Protein AF-A0A1E3SUV1-F1 (afdb_monomer)

pLDDT: mean 89.82, std 10.08, range [42.84, 97.75]

Sequence (126 aa):
MEVVFSSFLDAGKYVIMQLGDSIRTCSNVRLKSLFLNWEARGLSPGIKVQAASEKDIGLFIDVRDDKEYAEKHLKRYSLVDSPGSYGIALDYEQPRMEILALSFDELTAALLDGMPETITSKVHPR

Structure (mmCIF, N/CA/C/O backbone):
data_AF-A0A1E3SUV1-F1
#
_entry.id   AF-A0A1E3SUV1-F1
#
loop_
_atom_site.group_PDB
_atom_site.id
_atom_site.type_symbol
_atom_site.label_atom_id
_atom_site.label_alt_id
_atom_site.label_comp_id
_atom_site.label_asym_id
_atom_site.label_entity_id
_atom_site.label_seq_id
_atom_site.pdbx_PDB_ins_code
_atom_site.Cartn_x
_atom_site.Cartn_y
_atom_site.Cartn_z
_atom_site.occupancy
_atom_site.B_iso_or_equiv
_atom_site.auth_seq_id
_atom_site.auth_comp_id
_atom_site.auth_asym_id
_atom_site.auth_atom_id
_atom_site.pdbx_PDB_model_num
ATOM 1 N N . MET A 1 1 ? 0.638 13.628 7.031 1.00 58.44 1 MET A N 1
ATOM 2 C CA . MET A 1 1 ? 0.810 12.172 6.848 1.00 58.44 1 MET A CA 1
ATOM 3 C C . MET A 1 1 ? -0.477 11.637 6.234 1.00 58.44 1 MET A C 1
ATOM 5 O O . MET A 1 1 ? -1.530 12.065 6.681 1.00 58.44 1 MET A O 1
ATOM 9 N N . GLU A 1 2 ? -0.411 10.842 5.166 1.00 78.75 2 GLU A N 1
ATOM 10 C CA . GLU A 1 2 ? -1.603 10.400 4.397 1.00 78.75 2 GLU A CA 1
ATOM 11 C C . GLU A 1 2 ? -1.994 8.948 4.690 1.00 78.75 2 GLU A C 1
ATOM 13 O O . GLU A 1 2 ? -3.123 8.538 4.432 1.00 78.75 2 GLU A O 1
ATOM 18 N N . VAL A 1 3 ? -1.063 8.206 5.296 1.00 89.75 3 VAL A N 1
ATOM 19 C CA . VAL A 1 3 ? -1.220 6.816 5.708 1.00 89.75 3 VAL A CA 1
ATOM 20 C C . VAL A 1 3 ? -0.504 6.580 7.034 1.00 89.75 3 VAL A C 1
ATOM 22 O O . VAL A 1 3 ? 0.599 7.089 7.245 1.00 89.75 3 VAL A O 1
ATOM 25 N N . VAL A 1 4 ? -1.103 5.762 7.895 1.00 91.19 4 VAL A N 1
ATOM 26 C CA . VAL A 1 4 ? -0.486 5.216 9.108 1.00 91.19 4 VAL A CA 1
ATOM 27 C C . VAL A 1 4 ? -0.523 3.691 9.048 1.00 91.19 4 VAL A C 1
ATOM 29 O O . VAL A 1 4 ? -1.554 3.113 8.721 1.00 91.19 4 VAL A O 1
ATOM 32 N N . PHE A 1 5 ? 0.584 3.028 9.383 1.00 93.56 5 PHE A N 1
ATOM 33 C CA . PHE A 1 5 ? 0.678 1.566 9.388 1.00 93.56 5 PHE A CA 1
ATOM 34 C C . PHE A 1 5 ? 0.840 1.015 10.798 1.00 93.56 5 PHE A C 1
ATOM 36 O O . PHE A 1 5 ? 1.468 1.636 11.653 1.00 93.56 5 PHE A O 1
ATOM 43 N N . SER A 1 6 ? 0.322 -0.191 11.018 1.00 92.88 6 SER A N 1
ATOM 44 C CA . SER A 1 6 ? 0.496 -0.916 12.277 1.00 92.88 6 SER A CA 1
ATOM 45 C C . SER A 1 6 ? 1.883 -1.527 12.452 1.00 92.88 6 SER A C 1
ATOM 47 O O . SER A 1 6 ? 2.264 -1.866 13.572 1.00 92.88 6 SER A O 1
ATOM 49 N N . SER A 1 7 ? 2.633 -1.679 11.357 1.00 93.56 7 SER A N 1
ATOM 50 C CA . SER A 1 7 ? 3.952 -2.299 11.348 1.00 93.56 7 SER A CA 1
ATOM 51 C C . SER A 1 7 ? 4.978 -1.444 10.599 1.00 93.56 7 SER A C 1
ATOM 53 O O . SER A 1 7 ? 4.687 -0.822 9.573 1.00 93.56 7 SER A O 1
ATOM 55 N N . PHE A 1 8 ? 6.219 -1.454 11.095 1.00 93.88 8 PHE A N 1
ATOM 56 C CA . PHE A 1 8 ? 7.353 -0.824 10.412 1.00 93.88 8 PHE A CA 1
ATOM 57 C C . PHE A 1 8 ? 7.668 -1.482 9.065 1.00 93.88 8 PHE A C 1
ATOM 59 O O . PHE A 1 8 ? 8.129 -0.806 8.151 1.00 93.88 8 PHE A O 1
ATOM 66 N N . LEU A 1 9 ? 7.404 -2.785 8.932 1.00 94.94 9 LEU A N 1
ATOM 67 C CA . LEU A 1 9 ? 7.568 -3.526 7.681 1.00 94.94 9 LEU A CA 1
ATOM 68 C C . LEU A 1 9 ? 6.671 -2.955 6.578 1.00 94.94 9 LEU A C 1
ATOM 70 O O . LEU A 1 9 ? 7.150 -2.660 5.485 1.00 94.94 9 LEU A O 1
ATOM 74 N N . ASP A 1 10 ? 5.391 -2.741 6.878 1.00 96.06 10 ASP A N 1
ATOM 75 C CA . ASP A 1 10 ? 4.429 -2.200 5.916 1.00 96.06 10 ASP A CA 1
ATOM 76 C C . ASP A 1 10 ? 4.721 -0.729 5.592 1.00 96.06 10 ASP A C 1
ATOM 78 O O . ASP A 1 10 ? 4.719 -0.343 4.423 1.00 96.06 10 ASP A O 1
ATOM 82 N N . ALA A 1 11 ? 5.102 0.070 6.595 1.00 95.56 11 ALA A N 1
ATOM 83 C CA . ALA A 1 11 ? 5.579 1.434 6.365 1.00 95.56 11 ALA A CA 1
ATOM 84 C C . ALA A 1 11 ? 6.828 1.471 5.462 1.00 95.56 11 ALA A C 1
ATOM 86 O O . ALA A 1 11 ? 6.925 2.308 4.564 1.00 95.56 11 ALA A O 1
ATOM 87 N N . GLY A 1 12 ? 7.768 0.541 5.655 1.00 96.69 12 GLY A N 1
ATOM 88 C CA . GLY A 1 12 ? 8.960 0.406 4.820 1.00 96.69 12 GLY A CA 1
ATOM 89 C C . GLY A 1 12 ? 8.619 0.062 3.370 1.00 96.69 12 GLY A C 1
ATOM 90 O O . GLY A 1 12 ? 9.098 0.731 2.453 1.00 96.69 12 GLY A O 1
ATOM 91 N N . LYS A 1 13 ? 7.734 -0.921 3.151 1.00 97.38 13 LYS A N 1
ATOM 92 C CA . LYS A 1 13 ? 7.210 -1.249 1.813 1.00 97.38 13 LYS A CA 1
ATOM 93 C C . LYS A 1 13 ? 6.579 -0.030 1.148 1.00 97.38 13 LYS A C 1
ATOM 95 O O . LYS A 1 13 ? 6.832 0.222 -0.026 1.00 97.38 13 LYS A O 1
ATOM 100 N N . TYR A 1 14 ? 5.808 0.756 1.893 1.00 96.94 14 TYR A N 1
ATOM 101 C CA . TYR A 1 14 ? 5.164 1.954 1.365 1.00 96.94 14 TYR A CA 1
ATOM 102 C C . TYR A 1 14 ? 6.176 3.006 0.884 1.00 96.94 14 TYR A C 1
ATOM 104 O O . TYR A 1 14 ? 6.038 3.531 -0.221 1.00 96.94 14 TYR A O 1
ATOM 112 N N . VAL A 1 15 ? 7.231 3.273 1.662 1.00 96.12 15 VAL A N 1
ATOM 113 C CA . VAL A 1 15 ? 8.296 4.214 1.267 1.00 96.12 15 VAL A CA 1
ATOM 114 C C . VAL A 1 15 ? 9.039 3.726 0.021 1.00 96.12 15 VAL A C 1
ATOM 116 O O . VAL A 1 15 ? 9.232 4.497 -0.921 1.00 96.12 15 VAL A O 1
ATOM 119 N N . ILE A 1 16 ? 9.420 2.444 -0.019 1.00 96.69 16 ILE A N 1
ATOM 120 C CA . ILE A 1 16 ? 10.091 1.847 -1.185 1.00 96.69 16 ILE A CA 1
ATOM 121 C C . ILE A 1 16 ? 9.198 1.938 -2.422 1.00 96.69 16 ILE A C 1
ATOM 123 O O . ILE A 1 16 ? 9.665 2.327 -3.491 1.00 96.69 16 ILE A O 1
ATOM 127 N N . MET A 1 17 ? 7.911 1.630 -2.269 1.00 97.25 17 MET A N 1
ATOM 128 C CA . MET A 1 17 ? 6.926 1.738 -3.336 1.00 97.25 17 MET A CA 1
ATOM 129 C C . MET A 1 17 ? 6.824 3.170 -3.862 1.00 97.25 17 MET A C 1
ATOM 131 O O . MET A 1 17 ? 6.937 3.353 -5.069 1.00 97.25 17 MET A O 1
ATOM 135 N N . GLN A 1 18 ? 6.692 4.191 -3.007 1.00 95.62 18 GLN A N 1
ATOM 136 C CA . GLN A 1 18 ? 6.604 5.582 -3.472 1.00 95.62 18 GLN A CA 1
ATOM 137 C C . GLN A 1 18 ? 7.840 6.015 -4.274 1.00 95.62 18 GLN A C 1
ATOM 139 O O . GLN A 1 18 ? 7.714 6.623 -5.342 1.00 95.62 18 GLN A O 1
ATOM 144 N N . LEU A 1 19 ? 9.036 5.690 -3.777 1.00 95.06 19 LEU A N 1
ATOM 145 C CA . LEU A 1 19 ? 10.289 6.040 -4.445 1.00 95.06 19 LEU A CA 1
ATOM 146 C C . LEU A 1 19 ? 10.454 5.280 -5.764 1.00 95.06 19 LEU A C 1
ATOM 148 O O . LEU A 1 19 ? 10.725 5.887 -6.800 1.00 95.06 19 LEU A O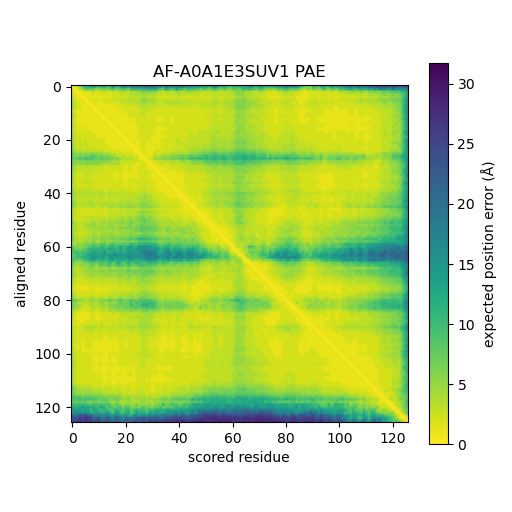 1
ATOM 152 N N . GLY A 1 20 ? 10.253 3.963 -5.744 1.00 94.88 20 GLY A N 1
ATOM 153 C CA . GLY A 1 20 ? 10.371 3.128 -6.933 1.00 94.88 20 GLY A CA 1
ATOM 154 C C . GLY A 1 20 ? 9.360 3.515 -8.013 1.00 94.88 20 GLY A C 1
ATOM 155 O O . GLY A 1 20 ? 9.716 3.616 -9.185 1.00 94.88 20 GLY A O 1
ATOM 156 N N . ASP A 1 21 ? 8.121 3.815 -7.628 1.00 96.00 21 ASP A N 1
ATOM 157 C CA . ASP A 1 21 ? 7.059 4.216 -8.553 1.00 96.00 21 ASP A CA 1
ATOM 158 C C . ASP A 1 21 ? 7.316 5.602 -9.180 1.00 96.00 21 ASP A C 1
ATOM 160 O O . ASP A 1 21 ? 7.059 5.836 -10.365 1.00 96.00 21 ASP A O 1
ATOM 164 N N . SER A 1 22 ? 7.937 6.507 -8.418 1.00 94.00 22 SER A N 1
ATOM 165 C CA . SER A 1 22 ? 8.425 7.790 -8.940 1.00 94.00 22 SER A CA 1
ATOM 166 C C . SER A 1 22 ? 9.526 7.589 -9.988 1.00 94.00 22 SER A C 1
ATOM 168 O O . SER A 1 22 ? 9.520 8.243 -11.028 1.00 94.00 22 SER A O 1
ATOM 170 N N . ILE A 1 23 ? 10.446 6.641 -9.771 1.00 93.31 23 ILE A N 1
ATOM 171 C CA . ILE A 1 23 ? 11.499 6.303 -10.745 1.00 93.31 23 ILE A CA 1
ATOM 172 C C . ILE A 1 23 ? 10.898 5.687 -12.015 1.00 93.31 23 ILE A C 1
ATOM 174 O O . ILE A 1 23 ? 11.316 6.053 -13.114 1.00 93.31 23 ILE A O 1
ATOM 178 N N . ARG A 1 24 ? 9.894 4.805 -11.891 1.00 95.00 24 ARG A N 1
ATOM 179 C CA . ARG A 1 24 ? 9.183 4.215 -13.045 1.00 95.00 24 ARG A CA 1
ATOM 180 C C . ARG A 1 24 ? 8.635 5.285 -13.984 1.00 95.00 24 ARG A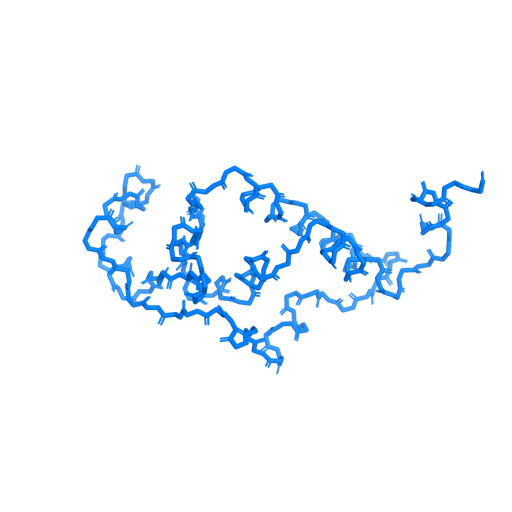 C 1
ATOM 182 O O . ARG A 1 24 ? 8.754 5.162 -15.200 1.00 95.00 24 ARG A O 1
ATOM 189 N N . THR A 1 25 ? 8.069 6.345 -13.421 1.00 95.31 25 THR A N 1
ATOM 190 C CA . THR A 1 25 ? 7.396 7.406 -14.183 1.00 95.31 25 THR A CA 1
ATOM 191 C C . THR A 1 25 ? 8.321 8.534 -14.639 1.00 95.31 25 THR A C 1
ATOM 193 O O . THR A 1 25 ? 7.922 9.356 -15.465 1.00 95.31 25 THR A O 1
ATOM 196 N N . CYS A 1 26 ? 9.571 8.570 -14.167 1.00 91.81 26 CYS A N 1
ATOM 197 C CA . CYS A 1 26 ? 10.551 9.567 -14.586 1.00 91.81 26 CYS A CA 1
ATOM 198 C C . CYS A 1 26 ? 10.778 9.563 -16.105 1.00 91.81 26 CYS A C 1
ATOM 200 O O . CYS A 1 26 ? 10.691 8.536 -16.781 1.00 91.81 26 CYS A O 1
ATOM 202 N N . SER A 1 27 ? 11.145 10.728 -16.644 1.00 85.88 27 SER A N 1
ATOM 203 C CA . SER A 1 27 ? 11.253 10.998 -18.086 1.00 85.88 27 SER A CA 1
ATOM 204 C C . SER A 1 27 ? 12.203 10.076 -18.860 1.00 85.88 27 SER A C 1
ATOM 206 O O . SER A 1 27 ? 12.053 9.962 -20.077 1.00 85.88 27 SER A O 1
ATOM 208 N N . ASN A 1 28 ? 13.145 9.420 -18.181 1.00 86.38 28 ASN A N 1
ATOM 209 C CA . ASN A 1 28 ? 14.102 8.483 -18.776 1.00 86.38 28 ASN A CA 1
ATOM 210 C C . ASN A 1 28 ? 13.592 7.031 -18.826 1.00 86.38 28 ASN A C 1
ATOM 212 O O . ASN A 1 28 ? 14.147 6.230 -19.570 1.00 86.38 28 ASN A O 1
ATOM 216 N N . VAL A 1 29 ? 12.565 6.693 -18.040 1.00 89.25 29 VAL A N 1
ATOM 217 C CA . VAL A 1 29 ? 12.017 5.331 -17.916 1.00 89.25 29 VAL A CA 1
ATOM 218 C C . VAL A 1 29 ? 10.617 5.257 -18.531 1.00 89.25 29 VAL A C 1
ATOM 220 O O . VAL A 1 29 ? 10.356 4.379 -19.346 1.00 89.25 29 VAL A O 1
ATOM 223 N N . ARG A 1 30 ? 9.747 6.230 -18.212 1.00 92.25 30 ARG A N 1
ATOM 224 C CA . ARG A 1 30 ? 8.392 6.408 -18.777 1.00 92.25 30 ARG A CA 1
ATOM 225 C C . ARG A 1 30 ? 7.506 5.160 -18.713 1.00 92.25 30 ARG A C 1
ATOM 227 O O . ARG A 1 30 ? 6.648 4.957 -19.571 1.00 92.25 30 ARG A O 1
ATOM 234 N N . LEU A 1 31 ? 7.696 4.332 -17.694 1.00 95.88 31 LEU A N 1
ATOM 235 C CA . LEU A 1 31 ? 6.818 3.206 -17.424 1.00 95.88 31 LEU A CA 1
ATOM 236 C C . LEU A 1 31 ? 5.555 3.685 -16.717 1.00 95.88 31 LEU A C 1
ATOM 238 O O . LEU A 1 31 ? 5.542 4.692 -16.006 1.00 95.88 31 LEU A O 1
ATOM 242 N N . LYS A 1 32 ? 4.482 2.915 -16.890 1.00 95.19 32 LYS A N 1
ATOM 243 C CA . LYS A 1 32 ? 3.249 3.118 -16.135 1.00 95.19 32 LYS A CA 1
ATOM 244 C C . LYS A 1 32 ? 3.510 2.874 -14.643 1.00 95.19 32 LYS A C 1
ATOM 246 O O . LYS A 1 32 ? 4.213 1.923 -14.277 1.00 95.19 32 LYS A O 1
ATOM 251 N N . SER A 1 33 ? 2.937 3.731 -13.800 1.00 96.38 33 SER A N 1
ATOM 252 C CA . SER A 1 33 ? 3.034 3.585 -12.351 1.00 96.38 33 SER A CA 1
ATOM 253 C C . SER A 1 33 ? 2.305 2.335 -11.861 1.00 96.38 33 SER A C 1
ATOM 255 O O . SER A 1 33 ? 1.275 1.928 -12.410 1.00 96.38 33 SER A O 1
ATOM 257 N N . LEU A 1 34 ? 2.818 1.748 -10.785 1.00 96.56 34 LEU A N 1
ATOM 258 C CA . LEU A 1 34 ? 2.128 0.731 -10.010 1.00 96.56 34 LEU A CA 1
ATOM 259 C C . LEU A 1 34 ? 0.815 1.266 -9.449 1.00 96.56 34 LEU A C 1
A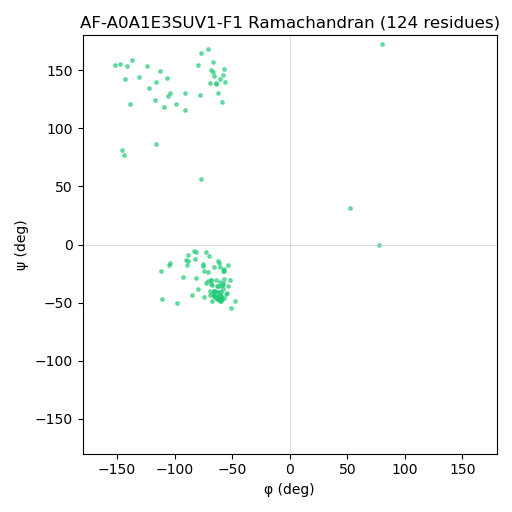TOM 261 O O . LEU A 1 34 ? -0.161 0.527 -9.483 1.00 96.56 34 LEU A O 1
ATOM 265 N N . PHE A 1 35 ? 0.743 2.548 -9.059 1.00 96.19 35 PHE A N 1
ATOM 266 C CA . PHE A 1 35 ? -0.524 3.175 -8.667 1.00 96.19 35 PHE A CA 1
ATOM 267 C C . PHE A 1 35 ? -1.617 2.959 -9.723 1.00 96.19 35 PHE A C 1
ATOM 269 O O . PHE A 1 35 ? -2.657 2.387 -9.418 1.00 96.19 35 PHE A O 1
ATOM 276 N N . LEU A 1 36 ? -1.362 3.333 -10.983 1.00 96.00 36 LEU A N 1
ATOM 277 C CA . LEU A 1 36 ? -2.354 3.213 -12.060 1.00 96.00 36 LEU A CA 1
ATOM 278 C C . LEU A 1 36 ? -2.617 1.757 -12.472 1.00 96.00 36 LEU A C 1
ATOM 280 O O . LEU A 1 36 ? -3.649 1.448 -13.069 1.00 96.00 36 LEU A O 1
ATOM 284 N N . ASN A 1 37 ? -1.668 0.852 -12.233 1.00 95.69 37 ASN A N 1
ATOM 285 C CA . ASN A 1 37 ? -1.878 -0.576 -12.467 1.00 95.69 37 ASN A CA 1
ATOM 286 C C . ASN A 1 37 ? -2.772 -1.192 -11.389 1.00 95.69 37 ASN A C 1
ATOM 288 O O . ASN A 1 37 ? -3.699 -1.933 -11.712 1.00 95.69 37 ASN A O 1
ATOM 292 N N . TRP A 1 38 ? -2.520 -0.873 -10.123 1.00 97.00 38 TRP A N 1
ATOM 293 C CA . TRP A 1 38 ? -3.308 -1.362 -8.999 1.00 97.00 38 TRP A CA 1
ATOM 294 C C . TRP A 1 38 ? -4.682 -0.705 -8.926 1.00 97.00 38 TRP A C 1
ATOM 296 O O . TRP A 1 38 ? -5.642 -1.388 -8.603 1.00 97.00 38 TRP A O 1
ATOM 306 N N . GLU A 1 39 ? -4.813 0.561 -9.314 1.00 96.44 39 GLU A N 1
ATOM 307 C CA . GLU A 1 39 ? -6.111 1.228 -9.441 1.00 96.44 39 GLU A CA 1
ATOM 308 C C . GLU A 1 39 ? -6.995 0.528 -10.482 1.00 96.44 39 GLU A C 1
ATOM 310 O O . GLU A 1 39 ? -8.142 0.196 -10.197 1.00 96.44 39 GLU A O 1
ATOM 315 N N . ALA A 1 40 ? -6.444 0.225 -11.662 1.00 96.38 40 ALA A N 1
ATOM 316 C CA . ALA A 1 40 ? -7.188 -0.444 -12.729 1.00 96.38 40 ALA A CA 1
ATOM 317 C C . ALA A 1 40 ? -7.570 -1.895 -12.386 1.00 96.38 40 ALA A C 1
ATOM 319 O O . ALA A 1 40 ? -8.620 -2.375 -12.807 1.00 96.38 40 ALA A O 1
ATOM 320 N N . ARG A 1 41 ? -6.710 -2.605 -11.648 1.00 94.94 41 ARG A N 1
ATOM 321 C CA . ARG A 1 41 ? -6.952 -3.993 -11.224 1.00 94.94 41 ARG A CA 1
ATOM 322 C C . ARG A 1 41 ? -7.855 -4.085 -9.990 1.00 94.94 41 ARG A C 1
ATOM 324 O O . ARG A 1 41 ? -8.546 -5.085 -9.822 1.00 94.94 41 ARG A O 1
ATOM 331 N N . GLY A 1 42 ? -7.827 -3.071 -9.131 1.00 95.12 42 GLY A N 1
ATOM 332 C CA . GLY A 1 42 ? -8.320 -3.153 -7.763 1.00 95.12 42 GLY A CA 1
ATOM 333 C C . GLY A 1 42 ? -7.323 -3.825 -6.810 1.00 95.12 42 GLY A C 1
ATOM 334 O O . GLY A 1 42 ? -6.280 -4.351 -7.216 1.00 95.12 42 GLY A O 1
ATOM 335 N N . LEU A 1 43 ? -7.667 -3.785 -5.521 1.00 95.44 43 LEU A N 1
ATOM 336 C CA . LEU A 1 43 ? -6.907 -4.431 -4.452 1.00 95.44 43 LEU A CA 1
ATOM 337 C C . LEU A 1 43 ? -6.974 -5.956 -4.552 1.00 95.44 43 LEU A C 1
ATOM 339 O O . LEU A 1 43 ? -7.984 -6.528 -4.966 1.00 95.44 43 LEU A O 1
ATOM 343 N N . SER A 1 44 ? -5.912 -6.613 -4.097 1.00 95.19 44 SER A N 1
ATOM 344 C CA . SER A 1 44 ? -5.886 -8.061 -3.935 1.00 95.19 44 SER A CA 1
ATOM 345 C C . SER A 1 44 ? -7.025 -8.547 -3.021 1.00 95.19 44 SER A C 1
ATOM 347 O O . SER A 1 44 ? -7.262 -7.940 -1.974 1.00 95.19 44 SER A O 1
ATOM 349 N N . PRO A 1 45 ? -7.688 -9.681 -3.338 1.00 93.00 45 PRO A N 1
ATOM 350 C CA . PRO A 1 45 ? -8.807 -10.213 -2.546 1.00 93.00 45 PRO A CA 1
ATOM 351 C C . PRO A 1 45 ? -8.474 -10.501 -1.075 1.00 93.00 45 PRO A C 1
ATOM 353 O O . PRO A 1 45 ? -9.368 -10.541 -0.234 1.00 93.00 45 PRO A O 1
ATOM 356 N N . GLY A 1 46 ? -7.190 -10.702 -0.760 1.00 93.19 46 GLY A N 1
ATOM 357 C CA . GLY A 1 46 ? -6.702 -10.889 0.606 1.00 93.19 46 GLY A CA 1
ATOM 358 C C . GLY A 1 46 ? -6.702 -9.615 1.457 1.00 93.19 46 GLY A C 1
ATOM 359 O O . GLY A 1 46 ? -6.434 -9.702 2.653 1.00 93.19 46 GLY A O 1
ATOM 360 N N . ILE A 1 47 ? -7.002 -8.446 0.879 1.00 96.62 47 ILE A N 1
ATOM 361 C CA . ILE A 1 47 ? -7.115 -7.180 1.605 1.00 96.62 47 ILE A CA 1
ATOM 362 C C . ILE A 1 47 ? -8.585 -6.886 1.881 1.00 96.62 47 ILE A C 1
ATOM 364 O O . ILE A 1 47 ? -9.406 -6.712 0.982 1.00 96.62 47 ILE A O 1
ATOM 368 N N . LYS A 1 48 ? -8.904 -6.764 3.163 1.00 96.44 48 LYS A N 1
ATOM 369 C CA . LYS A 1 48 ? -10.202 -6.318 3.644 1.00 96.44 48 LYS A CA 1
ATOM 370 C C . LYS A 1 48 ? -10.194 -4.804 3.827 1.00 96.44 48 LYS A C 1
ATOM 372 O O . LYS A 1 48 ? -9.319 -4.268 4.503 1.00 96.44 48 LYS A O 1
ATOM 377 N N . VAL A 1 49 ? -11.209 -4.139 3.280 1.00 96.06 49 VAL A N 1
ATOM 378 C CA . VAL A 1 49 ? -11.446 -2.699 3.453 1.00 96.06 49 VAL A CA 1
ATOM 379 C C . VAL A 1 49 ? -12.593 -2.489 4.436 1.00 96.06 49 VAL A C 1
ATOM 381 O O . VAL A 1 49 ? -13.654 -3.100 4.307 1.00 96.06 49 VAL A O 1
ATOM 384 N N . GLN A 1 50 ? -12.386 -1.637 5.434 1.00 94.88 50 GLN A N 1
ATOM 385 C CA . GLN A 1 50 ? -13.376 -1.306 6.457 1.00 94.88 50 GLN A CA 1
ATOM 386 C C . GLN A 1 50 ? -13.388 0.202 6.724 1.00 94.88 50 GLN A C 1
ATOM 388 O O . GLN A 1 50 ? -12.420 0.908 6.438 1.00 94.88 50 GLN A O 1
ATOM 393 N N . ALA A 1 51 ? -14.486 0.709 7.287 1.00 92.50 51 ALA A N 1
ATOM 394 C CA . ALA A 1 51 ? -14.495 2.059 7.843 1.00 92.50 51 ALA A CA 1
ATOM 395 C C . ALA A 1 51 ? -13.459 2.163 8.976 1.00 92.50 51 ALA A C 1
ATOM 397 O O . ALA A 1 51 ? -13.271 1.203 9.730 1.00 92.50 51 ALA A O 1
ATOM 398 N N . ALA A 1 52 ? -12.785 3.309 9.076 1.00 90.94 52 ALA A N 1
ATOM 399 C CA . ALA A 1 52 ? -11.904 3.591 10.201 1.00 90.94 52 ALA A CA 1
ATOM 400 C C . ALA A 1 52 ? -12.719 3.669 11.506 1.00 90.94 52 ALA A C 1
ATOM 402 O O . ALA A 1 52 ? -13.824 4.211 11.528 1.00 90.94 52 ALA A O 1
ATOM 403 N N . SER A 1 53 ? -12.191 3.102 12.591 1.00 90.19 53 SER A N 1
ATOM 404 C CA . SER A 1 53 ? -12.788 3.238 13.925 1.00 90.19 53 SER A CA 1
ATOM 405 C C . SER A 1 53 ? -12.489 4.613 14.531 1.00 90.19 53 SER A C 1
ATOM 407 O O . SER A 1 53 ? -11.557 5.287 14.102 1.00 90.19 53 SER A O 1
ATOM 409 N N . GLU A 1 54 ? -13.203 5.012 15.589 1.00 88.38 54 GLU A N 1
ATOM 410 C CA . GLU A 1 54 ? -12.896 6.253 16.329 1.00 88.38 54 GLU A CA 1
ATOM 411 C C . GLU A 1 54 ? -11.434 6.316 16.790 1.00 88.38 54 GLU A C 1
ATOM 413 O O . GLU A 1 54 ? -10.812 7.376 16.762 1.00 88.38 54 GLU A O 1
ATOM 418 N N . LYS A 1 55 ? -10.856 5.166 17.162 1.00 86.94 55 LYS A N 1
ATOM 419 C CA . LYS A 1 55 ? -9.443 5.063 17.534 1.00 86.94 55 LYS A CA 1
ATOM 420 C C . LYS A 1 55 ? -8.515 5.324 16.344 1.00 86.94 55 LYS A C 1
ATOM 422 O O . LYS A 1 55 ? -7.508 6.008 16.502 1.00 86.94 55 LYS A O 1
ATOM 427 N N . ASP A 1 56 ? -8.843 4.777 15.175 1.00 86.88 56 ASP A N 1
ATOM 428 C CA . ASP A 1 56 ? -8.072 4.987 13.943 1.0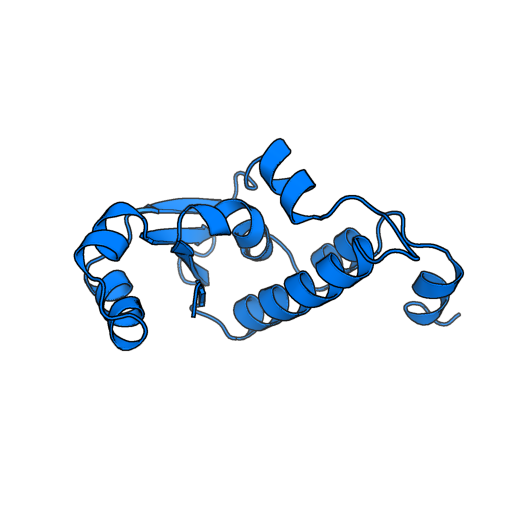0 86.88 56 ASP A CA 1
ATOM 429 C C . ASP A 1 56 ? -8.140 6.458 13.500 1.00 86.88 56 ASP A C 1
ATOM 431 O O . ASP A 1 56 ? -7.135 7.041 13.098 1.00 86.88 56 ASP A O 1
ATOM 435 N N . ILE A 1 57 ? -9.322 7.065 13.629 1.00 85.19 57 ILE A N 1
ATOM 436 C CA . ILE A 1 57 ? -9.574 8.478 13.341 1.00 85.19 57 ILE A CA 1
ATOM 437 C C . ILE A 1 57 ? -8.790 9.372 14.309 1.00 85.19 57 ILE A C 1
ATOM 439 O O . ILE A 1 57 ? -8.121 10.297 13.861 1.00 85.19 57 ILE A O 1
ATOM 443 N N . GLY A 1 58 ? -8.792 9.067 15.612 1.00 83.44 58 GLY A N 1
ATOM 444 C CA . GLY A 1 58 ? -8.003 9.801 16.608 1.00 83.44 58 GLY A CA 1
ATOM 445 C C . GLY A 1 58 ? -6.508 9.821 16.280 1.00 83.44 58 GLY A C 1
ATOM 446 O O . GLY A 1 58 ? -5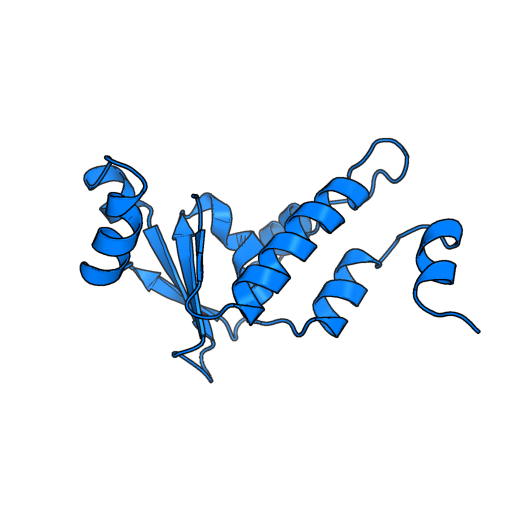.901 10.886 16.257 1.00 83.44 58 GLY A O 1
ATOM 447 N N . LEU A 1 59 ? -5.941 8.667 15.906 1.00 78.12 59 LEU A N 1
ATOM 448 C CA . LEU A 1 59 ? -4.535 8.561 15.498 1.00 78.12 59 LEU A CA 1
ATOM 449 C C . LEU A 1 59 ? -4.202 9.423 14.266 1.00 78.12 59 LEU A C 1
ATOM 451 O O . LEU A 1 59 ? -3.081 9.906 14.128 1.00 78.12 59 LEU A O 1
ATOM 455 N N . PHE A 1 60 ? -5.163 9.598 13.356 1.00 75.44 60 PHE A N 1
ATOM 456 C CA . PHE A 1 60 ? -4.999 10.416 12.158 1.00 75.44 60 PHE A CA 1
ATOM 457 C C . PHE A 1 60 ? -5.159 11.917 12.447 1.00 75.44 60 PHE A C 1
ATOM 459 O O . PHE A 1 60 ? -4.410 12.728 11.897 1.00 75.44 60 PHE A O 1
ATOM 466 N N . ILE A 1 61 ? -6.100 12.293 13.322 1.00 78.12 61 ILE A N 1
ATOM 467 C CA . ILE A 1 61 ? -6.390 13.698 13.650 1.00 78.12 61 ILE A CA 1
ATOM 468 C C . ILE A 1 61 ? -5.275 14.340 14.474 1.00 78.12 61 ILE A C 1
ATOM 470 O O . ILE A 1 61 ? -4.973 15.512 14.263 1.00 78.12 61 ILE A O 1
ATOM 474 N N . ASP A 1 62 ? -4.576 13.563 15.307 1.00 69.69 62 ASP A N 1
ATOM 475 C CA . ASP A 1 62 ? -3.351 14.020 15.983 1.00 69.69 62 ASP A CA 1
ATOM 476 C C . ASP A 1 62 ? -2.300 14.567 14.987 1.00 69.69 62 ASP A C 1
ATOM 478 O O . ASP A 1 62 ? -1.383 15.295 15.369 1.00 69.69 62 ASP A O 1
ATOM 482 N N . VAL A 1 63 ? -2.438 14.240 13.694 1.00 64.44 63 VAL A N 1
ATOM 483 C CA . VAL A 1 63 ? -1.561 14.676 12.601 1.00 64.44 63 VAL A CA 1
ATOM 484 C C . VAL A 1 63 ? -2.244 15.641 11.610 1.00 64.44 63 VAL A C 1
ATOM 486 O O . VAL A 1 63 ? -1.545 16.386 10.917 1.00 64.44 63 VAL A O 1
ATOM 489 N N . ARG A 1 64 ? -3.580 15.649 11.503 1.00 65.88 64 ARG A N 1
ATOM 490 C CA . ARG A 1 64 ? -4.368 16.558 10.645 1.00 65.88 64 ARG A CA 1
ATOM 491 C C . ARG A 1 64 ? -5.615 17.047 11.386 1.00 65.88 64 ARG A C 1
ATOM 493 O O . ARG A 1 64 ? -6.489 16.249 11.693 1.00 65.88 64 AR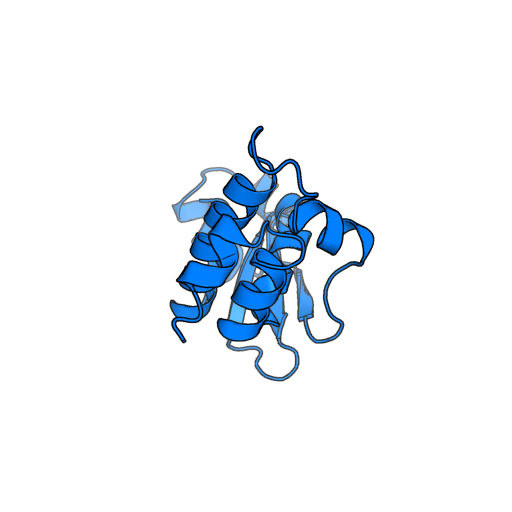G A O 1
ATOM 500 N N . ASP A 1 65 ? -5.754 18.356 11.561 1.00 68.38 65 ASP A N 1
ATOM 501 C CA . ASP A 1 65 ? -6.897 18.975 12.252 1.00 68.38 65 ASP A CA 1
ATOM 502 C C . ASP A 1 65 ? -8.171 19.036 11.373 1.00 68.38 65 ASP A C 1
ATOM 504 O O . ASP A 1 65 ? -8.694 20.106 11.075 1.00 68.38 65 ASP A O 1
ATOM 508 N N . ASP A 1 66 ? -8.636 17.883 10.874 1.00 79.50 66 ASP A N 1
ATOM 509 C CA . ASP A 1 66 ? -9.873 17.765 10.087 1.00 79.50 66 ASP A CA 1
ATOM 510 C C . ASP A 1 66 ? -10.594 16.434 10.357 1.00 79.50 66 ASP A C 1
ATOM 512 O O . ASP A 1 66 ? -10.477 15.437 9.633 1.00 79.50 66 ASP A O 1
ATOM 516 N N . LYS A 1 67 ? -11.339 16.429 11.465 1.00 80.44 67 LYS A N 1
ATOM 517 C CA . LYS A 1 67 ? -12.090 15.268 11.949 1.00 80.44 67 LYS A CA 1
ATOM 518 C C . LYS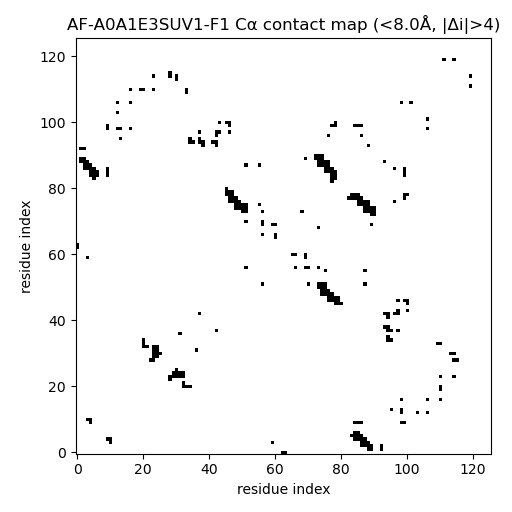 A 1 67 ? -13.228 14.860 11.018 1.00 80.44 67 LYS A C 1
ATOM 520 O O . LYS A 1 67 ? -13.401 13.671 10.763 1.00 80.44 67 LYS A O 1
ATOM 525 N N . GLU A 1 68 ? -13.996 15.825 10.518 1.00 85.00 68 GLU A N 1
ATOM 526 C CA . GLU A 1 68 ? -15.166 15.542 9.681 1.00 85.00 68 GLU A CA 1
ATOM 527 C C . GLU A 1 68 ? -14.746 14.903 8.351 1.00 85.00 68 GLU A C 1
ATOM 529 O O . GLU A 1 68 ? -15.381 13.958 7.872 1.00 85.00 68 GLU A O 1
ATOM 534 N N . TYR A 1 69 ? -13.646 15.381 7.765 1.00 84.69 69 TYR A N 1
ATOM 535 C CA . TYR A 1 69 ? -13.082 14.772 6.570 1.00 84.69 69 TYR A CA 1
ATOM 536 C C . TYR A 1 69 ? -12.549 13.362 6.849 1.00 84.69 69 TYR A C 1
ATOM 538 O O . TYR A 1 69 ? -12.841 12.431 6.092 1.00 84.69 69 TYR A O 1
ATOM 546 N N . ALA A 1 70 ? -11.821 13.172 7.956 1.00 84.25 70 ALA A N 1
ATOM 547 C CA . ALA A 1 70 ? -11.312 11.861 8.350 1.00 84.25 70 ALA A CA 1
ATOM 548 C C . ALA A 1 70 ? -12.445 10.839 8.561 1.00 84.25 70 ALA A C 1
ATOM 550 O O . ALA A 1 70 ? -12.368 9.729 8.046 1.00 84.25 70 ALA A O 1
ATOM 551 N N . GLU A 1 71 ? -13.538 11.207 9.229 1.00 86.81 71 GLU A N 1
ATOM 552 C CA . GLU A 1 71 ? -14.692 10.318 9.441 1.00 86.81 71 GLU A CA 1
ATOM 553 C C . GLU A 1 71 ? -15.303 9.795 8.129 1.00 86.81 71 GLU A C 1
ATOM 555 O O . GLU A 1 71 ? -15.754 8.648 8.059 1.00 86.81 71 GLU A O 1
ATOM 560 N N . LYS A 1 72 ? -15.297 10.611 7.068 1.00 89.19 72 LYS A N 1
ATOM 561 C CA . LYS A 1 72 ? -15.880 10.252 5.765 1.00 89.19 72 LYS A CA 1
ATOM 562 C C . LY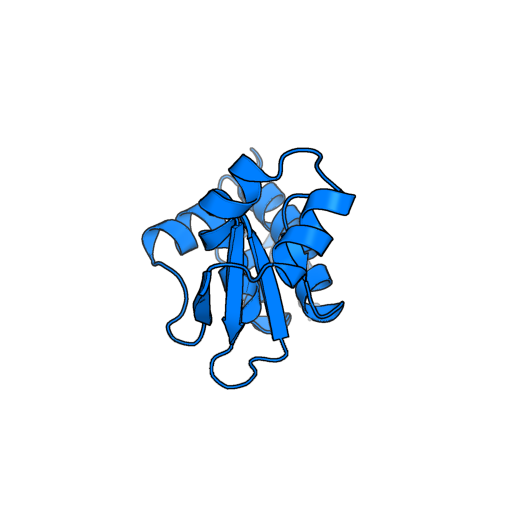S A 1 72 ? -14.915 9.454 4.887 1.00 89.19 72 LYS A C 1
ATOM 564 O O . LYS A 1 72 ? -15.318 8.463 4.267 1.00 89.19 72 LYS A O 1
ATOM 569 N N . HIS A 1 73 ? -13.654 9.877 4.838 1.00 90.81 73 HIS A N 1
ATOM 570 C CA . HIS A 1 73 ? -12.689 9.420 3.834 1.00 90.81 73 HIS A CA 1
ATOM 571 C C . HIS A 1 73 ? -11.655 8.428 4.366 1.00 90.81 73 HIS A C 1
ATOM 573 O O . HIS A 1 73 ? -11.046 7.706 3.578 1.00 90.81 73 HIS A O 1
ATOM 579 N N . LEU A 1 74 ? -11.465 8.339 5.684 1.00 92.44 74 LEU A N 1
ATOM 580 C CA . LEU A 1 74 ? -10.487 7.432 6.268 1.00 92.44 74 LEU A CA 1
ATOM 581 C C . LEU A 1 74 ? -11.017 5.996 6.275 1.00 92.44 74 LEU A C 1
ATOM 583 O O . LEU A 1 74 ? -12.117 5.693 6.754 1.00 92.44 74 LEU A O 1
ATOM 587 N N . LYS A 1 75 ? -10.207 5.086 5.745 1.00 95.38 75 LYS A N 1
ATOM 588 C CA . LYS A 1 75 ? -10.487 3.654 5.698 1.00 95.38 75 LYS A CA 1
ATOM 589 C C . LYS A 1 75 ? -9.359 2.882 6.354 1.00 95.38 75 LYS A C 1
ATOM 591 O O . LYS A 1 75 ? -8.206 3.311 6.388 1.00 95.38 75 LYS A O 1
ATOM 596 N N . ARG A 1 76 ? -9.716 1.708 6.858 1.00 95.31 76 ARG A N 1
ATOM 597 C CA . ARG A 1 76 ? -8.791 0.719 7.390 1.00 95.31 76 ARG A CA 1
ATOM 598 C C . ARG A 1 76 ? -8.669 -0.430 6.398 1.00 95.31 76 ARG A C 1
ATOM 600 O O . ARG A 1 76 ? -9.675 -1.013 5.995 1.00 95.31 76 ARG A O 1
ATOM 607 N N . TYR A 1 77 ? -7.436 -0.762 6.054 1.00 96.69 77 TYR A N 1
ATOM 608 C CA . TYR A 1 77 ? -7.059 -1.824 5.132 1.00 96.69 77 TYR A CA 1
ATOM 609 C C . TYR A 1 77 ? -6.259 -2.858 5.907 1.00 96.69 77 TYR A C 1
ATOM 611 O O . TYR A 1 77 ? -5.269 -2.504 6.540 1.00 96.69 77 TYR A O 1
ATOM 619 N N . SER A 1 78 ? -6.673 -4.118 5.893 1.00 96.12 78 SER A N 1
ATOM 620 C CA . SER A 1 78 ? -5.985 -5.182 6.631 1.00 96.12 78 SER A CA 1
ATOM 621 C C . SER A 1 78 ? -5.952 -6.473 5.837 1.00 96.12 78 SER A C 1
ATOM 623 O O . SER A 1 78 ? -6.869 -6.740 5.062 1.00 96.12 78 SER A O 1
ATOM 625 N N . LEU A 1 79 ? -4.958 -7.320 6.083 1.00 94.62 79 LEU A N 1
ATOM 626 C CA . LEU A 1 79 ? -4.980 -8.676 5.541 1.00 94.62 79 LEU A CA 1
ATOM 627 C C . LEU A 1 79 ? -6.069 -9.512 6.216 1.00 94.62 79 LEU A C 1
ATOM 629 O O . LEU A 1 79 ? -6.250 -9.442 7.432 1.00 94.62 79 LEU A O 1
ATOM 633 N N . VAL A 1 80 ? -6.781 -10.319 5.430 1.00 92.50 80 VAL A N 1
ATOM 634 C CA . VAL A 1 80 ? -7.812 -11.241 5.935 1.00 92.50 80 VAL A CA 1
ATOM 635 C C . VAL A 1 80 ? -7.202 -12.243 6.918 1.00 92.50 80 VAL A C 1
ATOM 637 O O . VAL A 1 80 ? -7.729 -12.416 8.015 1.00 92.50 80 VAL A O 1
ATOM 640 N N . ASP A 1 81 ? -6.054 -12.824 6.563 1.00 91.00 81 ASP A N 1
ATOM 641 C CA . ASP A 1 81 ? -5.379 -13.850 7.368 1.00 91.00 81 ASP A CA 1
ATOM 642 C C . ASP A 1 81 ? -4.531 -13.267 8.509 1.00 91.00 81 ASP A C 1
ATOM 644 O O . ASP A 1 81 ? -4.107 -13.987 9.412 1.00 91.00 81 ASP A O 1
ATOM 648 N N . SER A 1 82 ? -4.290 -11.952 8.498 1.00 89.94 82 SER A N 1
ATOM 649 C CA . SER A 1 82 ? -3.551 -11.254 9.553 1.00 89.94 82 SER A CA 1
ATOM 650 C C . SER A 1 82 ? -4.128 -9.857 9.814 1.00 89.94 82 SER A C 1
ATOM 652 O O . SER A 1 82 ? -3.531 -8.849 9.430 1.00 89.94 82 SER A O 1
ATOM 654 N N . PRO A 1 83 ? -5.271 -9.755 10.524 1.00 85.88 83 PRO A N 1
ATOM 655 C CA . PRO A 1 83 ? -5.925 -8.468 10.795 1.00 85.88 83 PRO A CA 1
ATOM 656 C C . PRO A 1 83 ? -5.083 -7.487 11.634 1.00 85.88 83 PRO A C 1
ATOM 658 O O . PRO A 1 83 ? -5.410 -6.300 11.733 1.00 85.88 83 PRO A O 1
ATOM 661 N N . GLY A 1 84 ? -4.011 -7.982 12.267 1.00 86.81 84 GLY A N 1
ATOM 662 C CA . GLY A 1 84 ? -3.031 -7.182 13.005 1.00 86.81 84 GLY A CA 1
ATOM 663 C C . GLY A 1 84 ? -2.067 -6.392 12.110 1.00 86.81 84 GLY A C 1
ATOM 664 O O . GLY A 1 84 ? -1.545 -5.366 12.553 1.00 86.81 84 GLY A O 1
ATOM 665 N N . SER A 1 85 ? -1.871 -6.806 10.853 1.00 89.88 85 SER A N 1
ATOM 666 C CA . SER A 1 85 ? -1.183 -6.010 9.828 1.00 89.88 85 SER A CA 1
ATOM 667 C C . SER A 1 85 ? -2.214 -5.166 9.084 1.00 89.88 85 SER A C 1
ATOM 669 O O . SER A 1 85 ? -3.146 -5.691 8.465 1.00 89.88 85 SER A O 1
ATOM 671 N N . TYR A 1 86 ? -2.094 -3.845 9.215 1.00 94.25 86 TYR A N 1
ATOM 672 C CA . TYR A 1 86 ? -3.046 -2.914 8.632 1.00 94.25 86 TYR A CA 1
ATOM 673 C C . TYR A 1 86 ? -2.434 -1.555 8.297 1.00 94.25 86 TYR A C 1
ATOM 675 O O . TYR A 1 86 ? -1.473 -1.102 8.924 1.00 94.25 86 TYR A O 1
ATOM 683 N N . GLY A 1 87 ? -3.061 -0.890 7.329 1.00 94.81 87 GLY A N 1
ATOM 684 C CA . GLY A 1 87 ? -2.887 0.519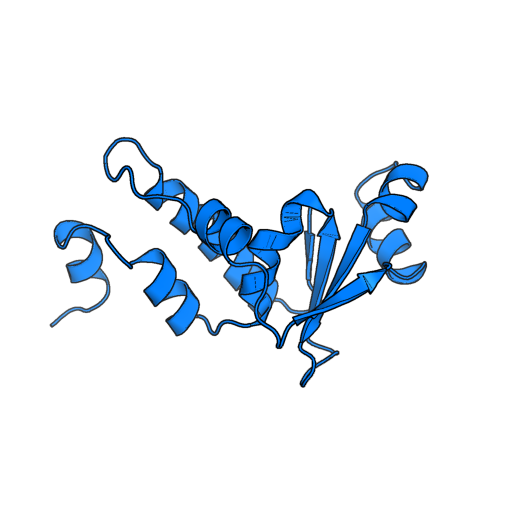 7.006 1.00 94.81 87 GLY A CA 1
ATOM 685 C C . GLY A 1 87 ? -4.188 1.284 7.242 1.00 94.81 87 GLY A C 1
ATOM 686 O O . GLY A 1 87 ? -5.276 0.787 6.954 1.00 94.81 87 GLY A O 1
ATOM 687 N N . ILE A 1 88 ? -4.083 2.490 7.782 1.00 94.25 88 ILE A N 1
ATOM 688 C CA . ILE A 1 88 ? -5.166 3.465 7.882 1.00 94.25 88 ILE A CA 1
ATOM 689 C C . ILE A 1 88 ? -4.820 4.573 6.901 1.00 94.25 88 ILE A C 1
ATOM 691 O O . ILE A 1 88 ? -3.767 5.196 7.027 1.00 94.25 88 ILE A O 1
ATOM 695 N N . ALA A 1 89 ? -5.674 4.786 5.913 1.00 93.94 89 ALA A N 1
ATOM 696 C CA . ALA A 1 89 ? -5.372 5.661 4.793 1.00 93.94 89 ALA A CA 1
ATOM 697 C C . ALA A 1 89 ? -6.632 6.357 4.288 1.00 93.94 89 ALA A C 1
ATOM 699 O O . ALA A 1 89 ? -7.746 5.854 4.464 1.00 93.94 89 ALA A O 1
ATOM 700 N N . LEU A 1 90 ? -6.445 7.509 3.650 1.00 91.94 90 LEU A N 1
ATOM 701 C CA . LEU A 1 90 ? -7.516 8.161 2.901 1.00 91.94 90 LEU A CA 1
ATOM 702 C C . LEU A 1 90 ? -7.909 7.307 1.684 1.00 91.94 90 LEU A C 1
ATOM 704 O O . LEU A 1 90 ? -7.151 6.460 1.217 1.00 91.94 90 LEU A O 1
ATOM 708 N N . ASP A 1 91 ? -9.123 7.494 1.187 1.00 90.88 91 ASP A N 1
ATOM 709 C CA . ASP A 1 91 ? -9.677 6.719 0.073 1.00 90.88 91 ASP A CA 1
ATOM 710 C C . ASP A 1 91 ? -8.842 6.804 -1.217 1.00 90.88 91 ASP A C 1
ATOM 712 O O . ASP A 1 91 ? -8.639 5.785 -1.875 1.00 90.88 91 ASP A O 1
ATOM 716 N N . TYR A 1 92 ? -8.273 7.966 -1.546 1.00 91.62 92 TYR A N 1
ATOM 717 C CA . TYR A 1 92 ? -7.394 8.124 -2.714 1.00 91.62 92 TYR A CA 1
ATOM 718 C C . TYR A 1 92 ? -6.075 7.340 -2.614 1.00 91.62 92 TYR A C 1
ATOM 720 O O . TYR A 1 92 ? -5.438 7.057 -3.628 1.00 91.62 92 TYR A O 1
ATOM 728 N N . GLU A 1 93 ? -5.673 6.940 -1.407 1.00 94.94 93 GLU A N 1
ATOM 729 C CA . GLU A 1 93 ? -4.497 6.102 -1.165 1.00 94.94 93 GLU A CA 1
ATOM 730 C C . GLU A 1 93 ? -4.793 4.604 -1.343 1.00 94.94 93 GLU A C 1
ATOM 732 O O . GLU A 1 93 ? -3.872 3.783 -1.305 1.00 94.94 93 GLU A O 1
ATOM 737 N N . GLN A 1 94 ? -6.058 4.224 -1.581 1.00 96.00 94 GLN A N 1
ATOM 738 C CA . GLN A 1 94 ? -6.486 2.829 -1.690 1.00 96.00 94 GLN A CA 1
ATOM 739 C C . GLN A 1 94 ? -5.592 1.984 -2.611 1.00 96.00 94 GLN A C 1
ATOM 741 O O . GLN A 1 94 ? -5.165 0.923 -2.157 1.00 96.00 94 GLN A O 1
ATOM 746 N N . PRO A 1 95 ? -5.238 2.394 -3.848 1.00 97.19 95 PRO A N 1
ATOM 747 C CA . PRO A 1 95 ? -4.410 1.558 -4.719 1.00 97.19 95 PRO A CA 1
ATOM 748 C C . PRO A 1 95 ? -3.056 1.195 -4.102 1.00 97.19 95 PRO A C 1
ATOM 750 O O . PRO A 1 95 ? -2.553 0.095 -4.314 1.00 97.19 95 PRO A O 1
ATOM 753 N N . ARG A 1 96 ? -2.473 2.088 -3.292 1.00 96.69 96 ARG A N 1
ATOM 754 C CA . ARG A 1 96 ? -1.178 1.866 -2.634 1.00 96.69 96 ARG A CA 1
ATOM 755 C C . ARG A 1 96 ? -1.273 0.898 -1.462 1.00 96.69 96 ARG A C 1
ATOM 757 O O . ARG A 1 96 ? -0.246 0.364 -1.057 1.00 96.69 96 ARG A O 1
ATOM 764 N N . MET A 1 97 ? -2.469 0.627 -0.939 1.00 97.50 97 MET A N 1
ATOM 765 C CA . MET A 1 97 ? -2.659 -0.351 0.139 1.00 97.50 97 MET A CA 1
ATOM 766 C C . MET A 1 97 ? -2.439 -1.790 -0.324 1.00 97.50 97 MET A C 1
ATOM 768 O O . MET A 1 97 ? -2.277 -2.676 0.512 1.00 97.50 97 MET A O 1
ATOM 772 N N . GLU A 1 98 ? -2.307 -2.011 -1.635 1.00 97.44 98 GLU A N 1
ATOM 773 C CA . GLU A 1 98 ? -1.845 -3.274 -2.206 1.00 97.44 98 GLU A CA 1
ATOM 774 C C . GLU A 1 98 ? -0.529 -3.760 -1.589 1.00 97.44 98 GLU A C 1
ATOM 776 O O . GLU A 1 98 ? -0.325 -4.962 -1.439 1.00 97.44 98 GLU A O 1
ATOM 781 N N . ILE A 1 99 ? 0.337 -2.838 -1.153 1.00 97.06 99 ILE A N 1
ATOM 782 C CA . ILE A 1 99 ? 1.606 -3.174 -0.501 1.00 97.06 99 ILE A CA 1
ATOM 783 C C . ILE A 1 99 ? 1.436 -4.054 0.743 1.00 97.06 99 ILE A C 1
ATOM 785 O O . ILE A 1 99 ? 2.374 -4.763 1.097 1.00 97.06 99 ILE A O 1
ATOM 789 N N . LEU A 1 100 ? 0.266 -4.061 1.394 1.00 96.75 100 LEU A N 1
ATOM 790 C CA . LEU A 1 100 ? -0.020 -4.962 2.516 1.00 96.75 100 LEU A CA 1
ATOM 791 C C . LEU A 1 100 ? 0.014 -6.435 2.087 1.00 96.75 100 LEU A C 1
ATOM 793 O O . LEU A 1 100 ? 0.493 -7.267 2.849 1.00 96.75 100 LEU A O 1
ATOM 797 N N . ALA A 1 101 ? -0.431 -6.750 0.868 1.00 96.06 101 ALA A N 1
ATOM 798 C CA . ALA A 1 101 ? -0.479 -8.113 0.337 1.00 96.06 101 ALA A CA 1
ATOM 799 C C . ALA A 1 101 ? 0.862 -8.621 -0.209 1.00 96.06 101 ALA A C 1
ATOM 801 O O . ALA A 1 101 ? 0.956 -9.790 -0.566 1.00 96.06 101 ALA A O 1
ATOM 802 N N . LEU A 1 102 ? 1.883 -7.764 -0.278 1.00 96.12 102 LEU A N 1
ATOM 803 C CA . LEU A 1 102 ? 3.167 -8.096 -0.886 1.00 96.12 102 LEU A CA 1
ATOM 804 C C . LEU A 1 102 ? 4.256 -8.301 0.168 1.00 96.12 102 LEU A C 1
ATOM 806 O O . LEU A 1 102 ? 4.356 -7.568 1.159 1.00 96.12 102 LEU A O 1
ATOM 810 N N . SER A 1 103 ? 5.138 -9.253 -0.096 1.00 95.56 103 SER A N 1
ATOM 811 C CA . SER A 1 103 ? 6.487 -9.286 0.466 1.00 95.56 103 SER A CA 1
ATOM 812 C C . SER A 1 103 ? 7.374 -8.191 -0.152 1.00 95.56 103 SER A C 1
ATOM 814 O O . SER A 1 103 ? 7.024 -7.560 -1.153 1.00 95.56 103 SER A O 1
ATOM 816 N N . PHE A 1 104 ? 8.554 -7.950 0.433 1.00 95.88 104 PHE A N 1
ATOM 817 C CA . PHE A 1 104 ? 9.538 -7.041 -0.170 1.00 95.88 104 PHE A CA 1
ATOM 818 C C . PHE A 1 104 ? 10.025 -7.532 -1.538 1.00 95.88 104 PHE A C 1
ATOM 820 O O . PHE A 1 104 ? 10.239 -6.705 -2.425 1.00 95.88 104 PHE A O 1
ATOM 827 N N . ASP A 1 105 ? 10.161 -8.845 -1.728 1.00 96.50 105 ASP A N 1
ATOM 828 C CA . ASP A 1 105 ? 10.609 -9.422 -2.997 1.00 96.50 105 ASP A CA 1
ATOM 829 C C . ASP A 1 105 ? 9.547 -9.248 -4.085 1.00 96.50 105 ASP A C 1
ATOM 831 O O . ASP A 1 105 ? 9.865 -8.812 -5.189 1.00 96.50 105 ASP A O 1
ATOM 835 N N . GLU A 1 106 ? 8.271 -9.484 -3.765 1.00 97.50 106 GLU A N 1
ATOM 836 C CA . GLU A 1 106 ? 7.162 -9.255 -4.701 1.00 97.50 106 GLU A CA 1
ATOM 837 C C . GLU A 1 106 ? 7.000 -7.771 -5.044 1.00 97.50 106 GLU A C 1
ATOM 839 O O . GLU A 1 106 ? 6.797 -7.425 -6.209 1.00 97.50 106 GLU A O 1
ATOM 844 N N . LEU A 1 107 ? 7.146 -6.875 -4.059 1.00 97.75 107 LEU A N 1
ATOM 845 C CA . LEU A 1 107 ? 7.147 -5.435 -4.312 1.00 97.75 107 LEU A CA 1
ATOM 846 C C . LEU A 1 107 ? 8.321 -5.031 -5.214 1.00 97.75 107 LEU A C 1
ATOM 848 O O . LEU A 1 107 ? 8.142 -4.256 -6.152 1.00 97.75 107 LEU A O 1
ATOM 852 N N . THR A 1 108 ? 9.515 -5.556 -4.945 1.00 95.75 108 THR A N 1
ATOM 853 C CA . THR A 1 108 ? 10.710 -5.276 -5.747 1.00 95.75 108 THR A CA 1
ATOM 854 C C . THR A 1 108 ? 10.529 -5.780 -7.175 1.00 95.75 108 THR A C 1
ATOM 856 O O . THR A 1 108 ? 10.776 -5.032 -8.117 1.00 95.75 108 THR A O 1
ATOM 859 N N . ALA A 1 109 ? 10.024 -7.002 -7.351 1.00 95.44 109 ALA A N 1
ATOM 860 C CA . ALA A 1 109 ? 9.723 -7.563 -8.662 1.00 95.44 109 ALA A CA 1
ATOM 861 C C . ALA A 1 109 ? 8.712 -6.695 -9.426 1.00 95.44 109 ALA A C 1
ATOM 863 O O . ALA A 1 109 ? 8.967 -6.331 -10.573 1.00 95.44 109 ALA A O 1
ATOM 864 N N . ALA A 1 110 ? 7.619 -6.274 -8.780 1.00 96.38 110 ALA A N 1
ATOM 865 C CA . ALA A 1 110 ? 6.637 -5.378 -9.391 1.00 96.38 110 ALA A CA 1
ATOM 866 C C . ALA A 1 110 ? 7.251 -4.022 -9.789 1.00 96.38 110 ALA A C 1
ATOM 868 O O . ALA A 1 110 ? 6.972 -3.498 -10.866 1.00 96.38 110 ALA A O 1
ATOM 869 N N . LEU A 1 111 ? 8.116 -3.451 -8.947 1.00 96.12 111 LEU A N 1
ATOM 870 C CA . LEU A 1 111 ? 8.794 -2.182 -9.225 1.00 96.12 111 LEU A CA 1
ATOM 871 C C . LEU A 1 111 ? 9.815 -2.279 -10.360 1.00 96.12 111 LEU A C 1
ATOM 873 O O . LEU A 1 111 ? 10.019 -1.290 -11.068 1.00 96.12 111 LEU A O 1
ATOM 877 N N . LEU A 1 112 ? 10.442 -3.440 -10.543 1.00 94.81 112 LEU A N 1
ATOM 878 C CA . LEU A 1 112 ? 11.419 -3.689 -11.602 1.00 94.81 112 LEU A CA 1
ATOM 879 C C . LEU A 1 112 ? 10.787 -4.176 -12.909 1.00 94.81 112 LEU A C 1
ATOM 881 O O . LEU A 1 112 ? 11.443 -4.120 -13.946 1.00 94.81 112 LEU A O 1
ATOM 885 N N . ASP A 1 113 ? 9.526 -4.601 -12.898 1.00 94.25 113 ASP A N 1
ATOM 886 C CA . ASP A 1 113 ? 8.846 -5.100 -14.092 1.00 94.25 113 ASP A CA 1
ATOM 887 C C . ASP A 1 113 ? 8.802 -4.047 -15.215 1.00 94.25 113 ASP A C 1
ATOM 889 O O . ASP A 1 113 ? 8.319 -2.925 -15.033 1.00 94.25 113 ASP A O 1
ATOM 893 N N . GLY A 1 114 ? 9.343 -4.391 -16.382 1.00 92.19 114 GLY A N 1
ATOM 894 C CA . GLY A 1 114 ? 9.493 -3.484 -17.523 1.00 92.19 114 GLY A CA 1
ATOM 895 C C . GLY A 1 114 ? 10.646 -2.474 -17.426 1.00 92.19 114 GLY A C 1
ATOM 896 O O . GLY A 1 114 ? 10.835 -1.701 -18.365 1.00 92.19 114 GLY A O 1
ATOM 897 N N . MET A 1 115 ? 11.431 -2.456 -16.339 1.00 92.56 115 MET A N 1
ATOM 898 C CA . MET A 1 115 ? 12.618 -1.595 -16.239 1.00 92.56 115 MET A CA 1
ATOM 899 C C . MET A 1 115 ? 13.699 -2.001 -17.255 1.00 92.56 115 MET A C 1
ATOM 901 O O . MET A 1 115 ? 13.900 -3.193 -17.496 1.00 92.56 115 MET A O 1
ATOM 905 N N . PRO A 1 116 ? 14.460 -1.036 -17.809 1.00 88.69 116 PRO A N 1
ATOM 906 C CA . PRO A 1 116 ? 15.602 -1.335 -18.669 1.00 88.69 116 PRO A CA 1
ATOM 907 C C . PRO A 1 116 ? 16.659 -2.210 -17.979 1.00 88.69 116 PRO A C 1
ATOM 909 O O . PRO A 1 116 ? 16.957 -2.030 -16.795 1.00 88.69 116 PRO A O 1
ATOM 912 N N . GLU A 1 117 ? 17.321 -3.082 -18.747 1.00 85.81 117 GLU A N 1
ATOM 913 C CA . GLU A 1 117 ? 18.380 -3.974 -18.238 1.00 85.81 117 GLU A CA 1
ATOM 914 C C . GLU A 1 117 ? 19.543 -3.231 -17.564 1.00 85.81 117 GLU A C 1
ATOM 916 O O . GLU A 1 117 ? 20.162 -3.728 -16.621 1.00 85.81 117 GLU A O 1
ATOM 921 N N . THR A 1 118 ? 19.827 -2.004 -18.004 1.00 83.12 118 THR A N 1
ATOM 922 C CA . THR A 1 118 ? 20.859 -1.137 -17.415 1.00 83.12 118 THR A CA 1
ATOM 923 C C . THR A 1 118 ? 20.600 -0.798 -15.942 1.00 83.12 118 THR A C 1
ATOM 925 O O . THR A 1 118 ? 21.532 -0.414 -15.229 1.00 83.12 118 THR A O 1
ATOM 928 N N . ILE A 1 119 ? 19.355 -0.953 -15.478 1.00 80.75 119 ILE A N 1
ATOM 929 C CA . ILE A 1 119 ? 18.934 -0.784 -14.085 1.00 80.75 119 ILE A CA 1
ATOM 930 C C . ILE A 1 119 ? 18.852 -2.148 -13.387 1.00 80.75 119 ILE A C 1
ATOM 932 O O . ILE A 1 119 ? 19.445 -2.323 -12.323 1.00 80.75 119 ILE A O 1
ATOM 936 N N . THR A 1 120 ? 18.162 -3.127 -13.980 1.00 82.62 120 THR A N 1
ATOM 937 C CA . THR A 1 120 ? 17.879 -4.420 -13.322 1.00 82.62 120 THR A CA 1
ATOM 938 C C . THR A 1 120 ? 19.126 -5.286 -13.118 1.00 82.62 120 THR A C 1
ATOM 940 O O . THR A 1 120 ? 19.233 -5.974 -12.103 1.00 82.62 120 THR A O 1
ATOM 943 N N . SER A 1 121 ? 20.128 -5.182 -14.000 1.00 78.81 121 SER A N 1
ATOM 944 C CA . SER A 1 121 ? 21.417 -5.892 -13.882 1.00 78.81 121 SER A CA 1
ATOM 945 C C . SER A 1 121 ? 22.228 -5.546 -12.625 1.00 78.81 121 SER A C 1
ATOM 947 O O . SER A 1 121 ? 23.143 -6.282 -12.266 1.00 78.81 121 SER A O 1
ATOM 949 N N . LYS A 1 122 ? 21.902 -4.446 -11.935 1.00 74.25 122 LYS A N 1
ATOM 950 C CA . LYS A 1 122 ? 22.575 -4.025 -10.695 1.00 74.25 122 LYS A CA 1
ATOM 951 C C . LYS A 1 122 ? 21.935 -4.587 -9.424 1.00 74.25 122 LYS A C 1
ATOM 953 O O . LYS A 1 122 ? 22.534 -4.477 -8.360 1.00 74.25 122 LYS A O 1
ATOM 958 N N . VAL A 1 123 ? 20.730 -5.150 -9.526 1.00 71.19 123 VAL A N 1
ATOM 959 C CA . VAL A 1 123 ? 19.976 -5.700 -8.385 1.00 71.19 123 VAL A CA 1
ATOM 960 C C . VAL A 1 123 ? 20.247 -7.200 -8.214 1.00 71.19 123 VAL A C 1
ATOM 962 O O . VAL A 1 123 ? 20.256 -7.699 -7.093 1.00 71.19 123 VAL A O 1
ATOM 965 N N . HIS A 1 124 ? 20.571 -7.897 -9.305 1.00 58.16 124 HIS A N 1
ATOM 966 C CA . HIS A 1 124 ? 21.065 -9.274 -9.293 1.00 58.16 124 HIS A CA 1
ATOM 967 C C . HIS A 1 124 ? 22.500 -9.312 -9.841 1.00 58.16 124 HIS A C 1
ATOM 969 O O . HIS A 1 124 ? 22.680 -9.494 -11.049 1.00 58.16 124 HIS A O 1
ATOM 975 N N . PRO A 1 125 ? 23.535 -9.102 -9.004 1.00 42.84 125 PRO A N 1
ATOM 976 C CA . PRO A 1 125 ? 24.903 -9.324 -9.445 1.00 42.84 125 PRO A CA 1
ATOM 977 C C . PRO A 1 125 ? 25.061 -10.807 -9.800 1.00 42.84 125 PRO A C 1
ATOM 979 O O . PRO A 1 125 ? 24.633 -11.678 -9.042 1.00 42.84 125 PRO A O 1
ATOM 982 N N . ARG A 1 126 ? 25.618 -11.071 -10.985 1.00 44.62 126 ARG A N 1
ATOM 983 C CA . ARG A 1 126 ? 26.074 -12.412 -11.368 1.00 44.62 126 ARG A CA 1
ATOM 984 C C . ARG A 1 126 ? 27.095 -12.951 -10.375 1.00 44.62 126 ARG A C 1
ATOM 986 O O . ARG A 1 126 ? 27.909 -12.134 -9.885 1.00 44.62 126 ARG A O 1
#

Organism: NCBI:txid243061

Solvent-accessible surface area (backbone atoms only — not comparable to full-atom values): 7274 Å² total; per-residue (Å²): 127,70,66,50,55,70,40,72,68,54,46,49,48,49,54,52,48,56,54,42,37,51,54,30,47,31,92,92,62,62,39,83,38,59,54,65,51,28,53,74,70,46,71,57,88,58,53,44,80,42,75,48,49,74,68,56,44,50,67,49,35,81,70,39,98,47,62,73,59,39,71,74,40,30,28,30,38,22,34,68,94,40,69,78,48,35,39,39,29,37,61,91,48,51,40,64,56,41,52,72,83,43,54,73,65,57,48,50,51,63,60,49,61,89,56,58,64,92,59,56,56,73,77,57,72,129

Radius of gyration: 15.82 Å; Cα contacts (8 Å, |Δi|>4): 164; chains: 1; bounding box: 42×33×36 Å

Secondary structure (DSSP, 8-state):
--EEESSHHHHHHHHHHHHHHHHHHSTTT-PPPHHHHHHHH---TTEEEEEPPHHHHHHHHTT-S-HHHHHHHEEEEEESS-TTSEEEEEGGGGGGGGGGG--HHHHHHHHHTT--HHHHTTTS--

Mean predicted aligned error: 4.8 Å

Nearest PDB structures (foldseek):
  8ie2-assembly1_F  TM=1.769E-01  e=3.973E+00  Lactiplantibacillus plantarum WCFS1
  7eiv-assembly1_C  TM=1.498E-01  e=2.941E+00  Escherichia coli K-12
  7eiv-assembly1_D  TM=1.497E-01  e=4.482E+00  Escherichia coli K-12
  7lu4-assembly1_A  TM=1.640E-01  e=6.432E+00  Thermanaerothrix daxensis

Foldseek 3Di:
DFKDWLDPQLVVLLVCLVVLQVVCCDPVNNHHGLLVVLVVVDADPQKDKAQQDPVLLVVVCVVPVDSPQCNVFWIKIAGPVGRSTIMIGGNSCRSSRSSRVDDPVRSVCVSCVSGDCVPVCVVDPD